Protein 6Q41 (pdb70)

Solvent-accessible surface area: 9291 Å² total

Radius of gyration: 40.88 Å; Cα contacts (8 Å, |Δi|>4): 548; chains: 3; bounding box: 37×15×137 Å

B-factor: mean 20.06, std 9.87, range [7.57, 69.37]

Structure (mmCIF, N/CA/C/O backbone):
data_6Q41
#
_entry.id   6Q41
#
_cell.length_a   18.777
_cell.length_b   38.656
_cell.length_c   45.329
_cell.angle_alpha   69.039
_cell.angle_beta   79.584
_cell.angle_gamma   77.438
#
_symmetry.space_group_name_H-M   'P 1'
#
loop_
_entity.id
_entity.type
_entity.pdbx_description
1 polymer 'Middle and Trailing Chains of the BAA collagen heterotrimer'
2 polymer 'Leading chain of the BAA collagen heterotrimer'
3 non-polymer 1,2-ETHANEDIOL
4 non-polymer GLYCEROL
5 water water
#
loop_
_atom_site.group_PDB
_atom_site.id
_atom_site.type_symbol
_atom_site.label_atom_id
_atom_site.label_alt_id
_atom_site.label_comp_id
_atom_site.label_asym_id
_atom_site.label_entity_id
_atom_site.label_seq_id
_atom_site.pdbx_PDB_ins_code
_atom_site.Cartn_x
_atom_site.Cartn_y
_atom_site.Cartn_z
_atom_site.occupancy
_atom_site.B_iso_or_equiv
_atom_site.auth_seq_id
_atom_site.auth_comp_id
_atom_site.auth_asym_id
_atom_site.auth_atom_id
_atom_site.pdbx_PDB_model_num
ATOM 7 N N . GLY A 1 2 ? -5.71056 1.25202 5.21891 1.000 10.09605 1 GLY B N 1
ATOM 8 C CA . GLY A 1 2 ? -5.05357 2.52683 5.04495 1.000 9.89081 1 GLY B CA 1
ATOM 9 C C . GLY A 1 2 ? -5.26738 3.01909 3.62276 1.000 9.62395 1 GLY B C 1
ATOM 10 O O . GLY A 1 2 ? -5.89727 2.31218 2.80199 1.000 10.26801 1 GLY B O 1
ATOM 14 N N . PRO A 1 3 ? -4.73990 4.20116 3.31214 1.000 9.61528 2 PRO B N 1
ATOM 15 C CA . PRO A 1 3 ? -4.86306 4.70977 1.93021 1.000 10.63558 2 PRO B CA 1
ATOM 16 C C . PRO A 1 3 ? -4.29617 3.71699 0.93235 1.000 9.82261 2 PRO B C 1
ATOM 17 O O . PRO A 1 3 ? -3.31418 3.03815 1.18518 1.000 9.90812 2 PRO B O 1
ATOM 28 N N . LYS A 1 4 ? -4.89162 3.70879 -0.26720 1.000 10.53627 3 LYS B N 1
ATOM 29 C CA . LYS A 1 4 ? -4.36392 2.86543 -1.32975 1.000 10.33911 3 LYS B CA 1
ATOM 30 C C . LYS A 1 4 ? -3.05172 3.42873 -1.84444 1.000 9.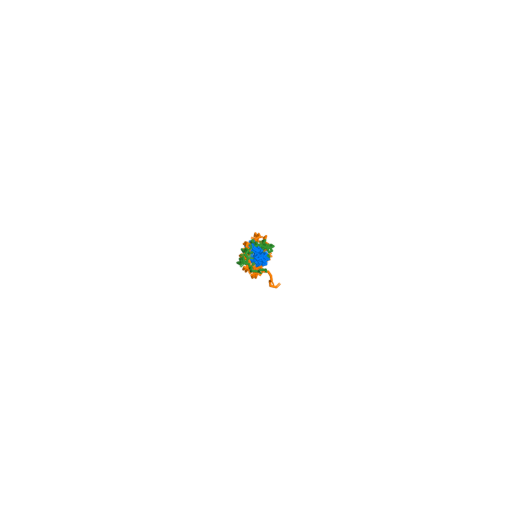26776 3 LYS B C 1
ATOM 31 O O . LYS A 1 4 ? -2.85717 4.64910 -1.87779 1.000 9.76346 3 LYS B O 1
ATOM 50 N N . GLY A 1 5 ? -2.14920 2.53950 -2.24774 1.000 9.25603 4 GLY B N 1
ATOM 51 C CA . GLY A 1 5 ? -0.92710 2.98726 -2.87608 1.000 8.72346 4 GLY B CA 1
ATOM 52 C C . GLY A 1 5 ? -1.17472 3.76312 -4.15748 1.000 9.08313 4 GLY B C 1
ATOM 53 O O . GLY A 1 5 ? -2.20806 3.65852 -4.78778 1.000 9.97085 4 GLY B O 1
ATOM 57 N N . ASP A 1 6 ? -0.16861 4.54743 -4.52964 1.000 9.65075 5 ASP B N 1
ATOM 58 C CA . ASP A 1 6 ? -0.23672 5.33074 -5.76218 1.000 9.81940 5 ASP B CA 1
ATOM 59 C C . ASP A 1 6 ? -0.32817 4.38218 -6.95355 1.000 10.04811 5 ASP B C 1
ATOM 60 O O . ASP A 1 6 ? 0.27932 3.31343 -6.95158 1.000 9.90146 5 ASP B O 1
ATOM 69 N N . PRO A 1 7 ? -0.98403 4.79706 -8.03708 1.000 10.77240 6 PRO B N 1
ATOM 70 C CA . PRO A 1 7 ? -0.88863 4.03581 -9.27453 1.000 11.41299 6 PRO B CA 1
ATOM 71 C C . PRO A 1 7 ? 0.56347 3.97403 -9.73822 1.000 10.29324 6 PRO B C 1
ATOM 72 O O . PRO A 1 7 ? 1.33449 4.90620 -9.54677 1.000 11.25369 6 PRO B O 1
ATOM 83 N N . GLY A 1 8 ? 0.91985 2.84477 -10.39231 1.000 10.73351 7 GLY B N 1
ATOM 84 C CA . GLY A 1 8 ? 2.23844 2.69405 -10.96870 1.000 10.13804 7 GLY B CA 1
ATOM 85 C C . GLY A 1 8 ? 2.46250 3.64921 -12.12684 1.000 10.28681 7 GLY B C 1
ATOM 86 O O . GLY A 1 8 ? 1.52463 4.22069 -12.67456 1.000 11.12597 7 GLY B O 1
ATOM 90 N N . PRO A 1 9 ? 3.70606 3.83081 -12.49404 1.000 10.22325 8 PRO B N 1
ATOM 91 C CA . PRO A 1 9 ? 4.01569 4.66856 -13.66979 1.000 10.65626 8 PRO B CA 1
ATOM 92 C C . PRO A 1 9 ? 3.62240 3.93586 -14.95077 1.000 10.51285 8 PRO B C 1
ATOM 93 O O . PRO A 1 9 ? 3.43812 2.71844 -15.01887 1.000 10.63812 8 PRO B O 1
ATOM 104 N N . LYS A 1 10 ? 3.61626 4.70256 -16.04433 1.000 11.58592 9 LYS B N 1
ATOM 105 C CA . LYS A 1 10 ? 3.34183 4.16368 -17.36969 1.000 11.94985 9 LYS B CA 1
ATOM 106 C C . LYS A 1 10 ? 4.42264 3.17873 -17.79607 1.000 11.87791 9 LYS B C 1
ATOM 107 O O . LYS A 1 10 ? 5.61122 3.31614 -17.49011 1.000 12.51190 9 LYS B O 1
ATOM 126 N N . GLY A 1 11 ? 3.99161 2.18013 -18.57469 1.000 11.24614 10 GLY B N 1
ATOM 127 C CA . GLY A 1 11 ? 4.90328 1.20921 -19.13195 1.000 12.23247 10 GLY B CA 1
ATOM 128 C C . GLY A 1 11 ? 5.88312 1.79742 -20.13842 1.000 13.39459 10 GLY B C 1
ATOM 129 O O . GLY A 1 11 ? 5.77957 2.93825 -20.59060 1.000 14.00023 10 GLY B O 1
ATOM 133 N N . ASP A 1 12 ? 6.88701 0.97457 -20.49180 1.000 14.21410 11 ASP B N 1
ATOM 134 C CA . ASP A 1 12 ? 7.83330 1.31426 -21.53937 1.000 16.49584 11 ASP B CA 1
ATOM 135 C C . ASP A 1 12 ? 7.13430 1.39414 -22.89247 1.000 14.57649 11 ASP B C 1
ATOM 136 O O . ASP A 1 12 ? 6.13424 0.71838 -23.14233 1.000 15.13620 11 ASP B O 1
ATOM 145 N N . PRO A 1 13 ? 7.64222 2.22719 -23.77233 1.000 15.69971 12 PRO B N 1
ATOM 146 C CA . PRO A 1 13 ? 7.02240 2.33290 -25.09180 1.000 15.89295 12 PRO B CA 1
ATOM 147 C C . PRO A 1 13 ? 7.28759 1.08990 -25.92298 1.000 15.93819 12 PRO B C 1
ATOM 148 O O . PRO A 1 13 ? 8.29045 0.38949 -25.73134 1.000 18.04486 12 PRO B O 1
ATOM 159 N N . GLY A 1 14 ? 6.38250 0.81195 -26.87696 1.000 16.58872 13 GLY B N 1
ATOM 160 C CA . GLY A 1 14 ? 6.65101 -0.18929 -27.88073 1.000 18.00707 13 GLY B CA 1
ATOM 161 C C . GLY A 1 14 ? 7.75366 0.20458 -28.84094 1.000 19.41597 13 GLY B C 1
ATOM 162 O O . GLY A 1 14 ? 8.01734 1.39621 -29.05054 1.000 19.96206 13 GLY B O 1
ATOM 166 N N . PRO A 1 15 ? 8.45556 -0.79318 -29.39494 1.000 20.48618 14 PRO B N 1
ATOM 167 C CA . PRO A 1 15 ? 9.52904 -0.47029 -30.33311 1.000 22.46686 14 PRO B CA 1
ATOM 168 C C . PRO A 1 15 ? 8.96182 0.03799 -31.65316 1.000 22.55081 14 PRO B C 1
ATOM 169 O O . PRO A 1 15 ? 7.82867 -0.29873 -32.03333 1.000 22.82201 14 PRO B O 1
ATOM 180 N N . PRO A 1 16 ? 9.73381 0.84417 -32.37488 1.000 24.77717 15 PRO B N 1
ATOM 181 C CA . PRO A 1 16 ? 9.32298 1.22194 -33.72701 1.000 26.48319 15 PRO B CA 1
ATOM 182 C C . PRO A 1 16 ? 9.32085 -0.01983 -34.58300 1.000 26.20945 15 PRO B C 1
ATOM 183 O O . PRO A 1 16 ? 10.08004 -0.95836 -34.33778 1.000 26.71591 15 PRO B O 1
ATOM 194 N N . GLY A 1 17 ? 8.48380 -0.00174 -35.61552 1.000 25.73083 16 GLY B N 1
ATOM 195 C CA . GLY A 1 17 ? 8.43149 -1.09334 -36.56123 1.000 25.63684 16 GLY B CA 1
ATOM 196 C C . GLY A 1 17 ? 9.60219 -1.08054 -37.53208 1.000 27.51801 16 GLY B C 1
ATOM 197 O O . GLY A 1 17 ? 10.33567 -0.09574 -37.65309 1.000 29.45157 16 GLY B O 1
ATOM 201 N N . PRO A 1 18 ? 9.82425 -2.21261 -38.19419 1.000 26.58166 17 PRO B N 1
ATOM 202 C CA . PRO A 1 18 ? 10.93351 -2.33009 -39.13182 1.000 27.74830 17 PRO B CA 1
ATOM 203 C C . PRO A 1 18 ? 10.65643 -1.56603 -40.41064 1.000 27.77164 17 PRO B C 1
ATOM 204 O O . PRO A 1 18 ? 9.49762 -1.27550 -40.73777 1.000 27.58525 17 PRO B O 1
ATOM 215 N N . PRO A 1 19 ? 11.70803 -1.19119 -41.12506 1.000 27.79142 18 PRO B N 1
ATOM 216 C CA . PRO A 1 19 ? 11.52053 -0.56565 -42.43603 1.000 26.32644 18 PRO B CA 1
ATOM 217 C C . PRO A 1 19 ? 10.74080 -1.47812 -43.37566 1.000 24.44884 18 PRO B C 1
ATOM 218 O O . PRO A 1 19 ? 10.81498 -2.70487 -43.29996 1.000 24.51501 18 PRO B O 1
ATOM 229 N N . GLY A 1 20 ? 9.99606 -0.85940 -44.28380 1.000 23.11085 19 GLY B N 1
ATOM 230 C CA . GLY A 1 20 ? 9.26862 -1.63744 -45.27113 1.000 19.72129 19 GLY B CA 1
ATOM 231 C C . GLY A 1 20 ? 10.19316 -2.33123 -46.25992 1.000 17.94674 19 GLY B C 1
ATOM 232 O O . GLY A 1 20 ? 11.38233 -2.04423 -46.35473 1.000 18.89666 19 GLY B O 1
ATOM 236 N N . ALA A 1 21 ? 9.63804 -3.34062 -46.91666 1.000 15.56404 20 ALA B N 1
ATOM 237 C CA . ALA A 1 21 ? 10.32296 -4.00676 -48.00661 1.000 15.24478 20 ALA B CA 1
ATOM 238 C C . ALA A 1 21 ? 10.56915 -3.05072 -49.17331 1.000 15.07514 20 ALA B C 1
ATOM 239 O O . ALA A 1 21 ? 9.85928 -2.07278 -49.38655 1.000 15.95146 20 ALA B O 1
ATOM 246 N N . ARG A 1 22 ? 11.58201 -3.38737 -49.95653 1.000 14.45746 21 ARG B N 1
ATOM 247 C CA . ARG A 1 22 ? 11.84085 -2.66035 -51.18315 1.000 14.83585 21 ARG B CA 1
ATOM 248 C C . ARG A 1 22 ? 10.69954 -2.91546 -52.15706 1.000 14.04856 21 ARG B C 1
ATOM 249 O O . ARG A 1 22 ? 10.11792 -3.99826 -52.20623 1.000 13.52301 21 ARG B O 1
ATOM 270 N N . GLY A 1 23 ? 10.45189 -1.91942 -52.98990 1.000 14.55601 22 GLY B N 1
ATOM 271 C CA . GLY A 1 23 ? 9.55191 -2.09990 -54.11699 1.000 14.30815 22 GLY B CA 1
ATOM 272 C C . GLY A 1 23 ? 10.01066 -3.18721 -55.06768 1.000 12.86999 22 GLY B C 1
ATOM 273 O O . GLY A 1 23 ? 11.15970 -3.59844 -55.10880 1.000 13.04009 22 GLY B O 1
ATOM 277 N N . GLN A 1 24 ? 9.07152 -3.65964 -55.87277 1.000 15.12097 23 GLN B N 1
ATOM 278 C CA . GLN A 1 24 ? 9.41131 -4.60493 -56.91997 1.000 15.60337 23 GLN B CA 1
ATOM 279 C C . GLN A 1 24 ? 10.11830 -3.86893 -58.05641 1.000 14.70564 23 GLN B C 1
ATOM 280 O O . GLN A 1 24 ? 9.92435 -2.67690 -58.29553 1.000 14.35103 23 GLN B O 1
ATOM 294 N N . ALA A 1 25 ? 10.95132 -4.62559 -58.76249 1.000 15.23743 24 ALA B N 1
ATOM 295 C CA . ALA A 1 25 ? 11.63637 -4.06483 -59.90266 1.000 14.32995 24 ALA B CA 1
ATOM 296 C C . ALA A 1 25 ? 10.62466 -3.64604 -60.97512 1.000 15.92211 24 ALA B C 1
ATOM 297 O O . ALA A 1 25 ? 9.56671 -4.26342 -61.13457 1.000 15.58628 24 ALA B O 1
ATOM 304 N N . GLY A 1 26 ? 10.95437 -2.59289 -61.71345 1.000 15.41109 25 GLY B N 1
ATOM 305 C CA . GLY A 1 26 ? 10.04367 -2.06125 -62.70133 1.000 15.92561 25 GLY B CA 1
ATOM 306 C C . GLY A 1 26 ? 9.87401 -2.96449 -63.91251 1.000 14.36733 25 GLY B C 1
ATOM 307 O O . GLY A 1 26 ? 10.67491 -3.85376 -64.20232 1.000 14.16559 25 GLY B O 1
ATOM 311 N N . VAL A 1 27 ? 8.82949 -2.65630 -64.67489 1.000 15.88899 26 VAL B N 1
ATOM 312 C CA . VAL A 1 27 ? 8.54090 -3.30276 -65.93653 1.000 16.25107 26 VAL B CA 1
ATOM 313 C C . VAL A 1 27 ? 9.63038 -3.00501 -66.98036 1.000 14.92021 26 VAL B C 1
ATOM 314 O O . VAL A 1 27 ? 10.17850 -1.91917 -67.02372 1.000 14.97747 26 VAL B O 1
ATOM 345 N N . GLY A 1 29 ? 11.31115 -2.03908 -70.44471 1.000 12.59358 28 GLY B N 1
ATOM 346 C CA . GLY A 1 29 ? 10.95732 -1.03632 -71.41824 1.000 13.24362 28 GLY B CA 1
ATOM 347 C C . GLY A 1 29 ? 10.36660 -1.61176 -72.70930 1.000 11.95751 28 GLY B C 1
ATOM 348 O O . GLY A 1 29 ? 10.52239 -2.78518 -73.01442 1.000 13.41132 28 GLY B O 1
ATOM 352 N N . PHE A 1 30 ? 9.68431 -0.76074 -73.46696 1.000 12.68015 29 PHE B N 1
ATOM 353 C CA . PHE A 1 30 ? 9.16217 -1.14720 -74.76448 1.000 13.15090 29 PHE B CA 1
ATOM 354 C C . PHE A 1 30 ? 10.29073 -1.33757 -75.78054 1.000 13.04565 29 PHE B C 1
ATOM 355 O O . PHE A 1 30 ? 11.37014 -0.79103 -75.62937 1.000 12.80388 29 PHE B O 1
ATOM 387 N N . GLY A 1 32 ? 12.55014 -0.81841 -79.05040 1.000 12.22895 31 GLY B N 1
ATOM 388 C CA . GLY A 1 32 ? 12.94542 0.32085 -79.86225 1.000 11.65653 31 GLY B CA 1
ATOM 389 C C . GLY A 1 32 ? 12.32259 0.33351 -81.24459 1.000 10.87312 31 GLY B C 1
ATOM 390 O O . GLY A 1 32 ? 11.63101 -0.60260 -81.65342 1.000 12.19158 31 GLY B O 1
ATOM 394 N N . PRO A 1 33 ? 12.58563 1.39593 -81.98924 1.000 10.19536 32 PRO B N 1
ATOM 395 C CA . PRO A 1 33 ? 12.08282 1.51938 -83.34572 1.000 10.37260 32 PRO B CA 1
ATOM 396 C C . PRO A 1 33 ? 12.87417 0.64294 -84.29139 1.000 10.36979 32 PRO B C 1
ATOM 397 O O . PRO A 1 33 ? 13.99911 0.21252 -84.03049 1.000 10.89041 32 PRO B O 1
ATOM 408 N N . PRO A 1 34 ? 12.36313 0.48916 -85.52384 1.000 10.35568 33 PRO B N 1
ATOM 409 C CA . PRO A 1 34 ? 13.14374 -0.19275 -86.56228 1.000 11.98478 33 PRO B CA 1
ATOM 410 C C . PRO A 1 34 ? 14.44766 0.54971 -86.82110 1.000 10.11919 33 PRO B C 1
ATOM 411 O O . PRO A 1 34 ? 14.54448 1.74761 -86.65082 1.000 10.29661 33 PRO B O 1
ATOM 422 N N . GLY A 1 35 ? 15.44512 -0.20680 -87.24446 1.000 11.44817 34 GLY B N 1
ATOM 423 C CA . GLY A 1 35 ? 16.74209 0.33510 -87.59644 1.000 10.64965 34 GLY B CA 1
ATOM 424 C C . GLY A 1 35 ? 16.74602 1.12343 -88.88751 1.000 11.32644 34 GLY B C 1
ATOM 425 O O . GLY A 1 35 ? 15.80404 1.11453 -89.67854 1.000 11.01342 34 GLY B O 1
ATOM 429 N N . PRO A 1 36 ? 17.85420 1.84255 -89.08758 1.000 10.69861 35 PRO B N 1
ATOM 430 C CA . PRO A 1 36 ? 18.02466 2.61905 -90.31924 1.000 10.80184 35 PRO B CA 1
ATOM 431 C C . PRO A 1 36 ? 18.27471 1.73809 -91.53741 1.000 11.02997 35 PRO B C 1
ATOM 432 O O . PRO A 1 36 ? 18.65284 0.58315 -91.45945 1.000 12.08298 35 PRO B O 1
ATOM 443 N N . LYS A 1 37 ? 18.04226 2.34466 -92.69493 1.000 11.96538 36 LYS B N 1
ATOM 444 C CA . LYS A 1 37 ? 18.19045 1.66470 -93.97439 1.000 12.74140 36 LYS B CA 1
ATOM 445 C C . LYS A 1 37 ? 19.64655 1.33288 -94.23861 1.000 11.64836 36 LYS B C 1
ATOM 446 O O . LYS A 1 37 ? 20.55675 2.08672 -93.92581 1.000 11.86380 36 LYS B O 1
ATOM 465 N N . GLY A 1 38 ? 19.86262 0.22245 -94.90802 1.000 11.87913 37 GLY B N 1
ATOM 466 C CA . GLY A 1 38 ? 21.20524 -0.17343 -95.28344 1.000 12.53343 37 GLY B CA 1
ATOM 467 C C . GLY A 1 38 ? 21.82266 0.69047 -96.38176 1.000 11.67720 37 GLY B C 1
ATOM 468 O O . GLY A 1 38 ? 21.17476 1.49011 -97.02096 1.000 12.12773 37 GLY B O 1
ATOM 472 N N . ASP A 1 39 ? 23.13678 0.53774 -96.53887 1.000 12.21658 38 ASP B N 1
ATOM 473 C CA . ASP A 1 39 ? 23.86311 1.24669 -97.57841 1.000 13.41615 38 ASP B CA 1
ATOM 474 C C . ASP A 1 39 ? 23.54568 0.68357 -98.95843 1.000 12.50739 38 ASP B C 1
ATOM 475 O O . ASP A 1 39 ? 23.14410 -0.46984 -99.14450 1.000 12.67806 38 ASP B O 1
ATOM 484 N N A LYS A 1 40 ? 23.75398 1.53642 -99.94146 0.653 13.70863 39 LYS B N 1
ATOM 485 N N B LYS A 1 40 ? 23.76357 1.53338 -99.95541 0.347 10.85924 39 LYS B N 1
ATOM 486 C CA A LYS A 1 40 ? 23.56453 1.15723 -101.33043 0.653 14.29994 39 LYS B CA 1
ATOM 487 C CA B LYS A 1 40 ? 23.50695 1.17757 -101.34404 0.347 10.52477 39 LYS B CA 1
ATOM 488 C C A LYS A 1 40 ? 24.49738 0.01899 -101.71917 0.653 12.63604 39 LYS B C 1
ATOM 489 C C B LYS A 1 40 ? 24.50926 0.13816 -101.82234 0.347 10.94095 39 LYS B C 1
ATOM 490 O O A LYS A 1 40 ? 25.62517 -0.11738 -101.23205 0.653 13.74674 39 LYS B O 1
ATOM 491 O O B LYS A 1 40 ? 25.69894 0.20270 -101.51290 0.347 10.94492 39 LYS B O 1
ATOM 528 N N . GLY A 1 41 ? 24.02563 -0.76559 -102.65538 1.000 11.10213 40 GLY B N 1
ATOM 529 C CA . GLY A 1 41 ? 24.84989 -1.83582 -103.16388 1.000 11.73149 40 GLY B CA 1
ATOM 530 C C . GLY A 1 41 ? 25.98644 -1.33377 -104.03916 1.000 10.90592 40 GLY B C 1
ATOM 531 O O . GLY A 1 41 ? 26.08318 -0.18679 -104.45158 1.000 12.43667 40 GLY B O 1
ATOM 535 N N . ASP A 1 42 ? 26.88071 -2.28825 -104.29828 1.000 12.25789 41 ASP B N 1
ATOM 536 C CA . ASP A 1 42 ? 28.01618 -2.06598 -105.16311 1.000 13.54486 41 ASP B CA 1
ATOM 537 C C . ASP A 1 42 ? 27.59157 -2.03242 -106.61466 1.000 11.87387 41 ASP B C 1
ATOM 538 O O . ASP A 1 4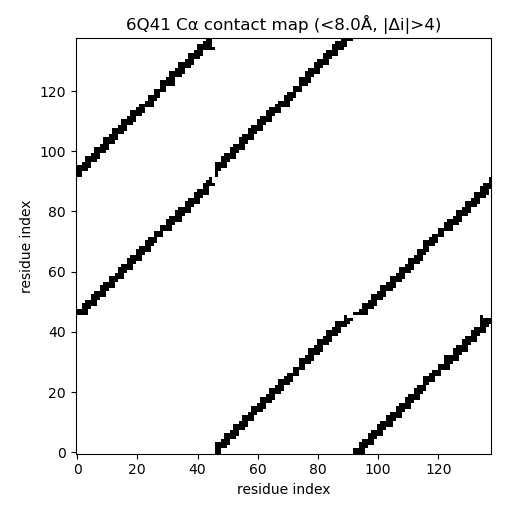2 ? 26.56345 -2.62000 -106.96941 1.000 11.89347 41 ASP B O 1
ATOM 547 N N . PRO A 1 43 ? 28.35513 -1.34593 -107.45978 1.000 12.31156 42 PRO B N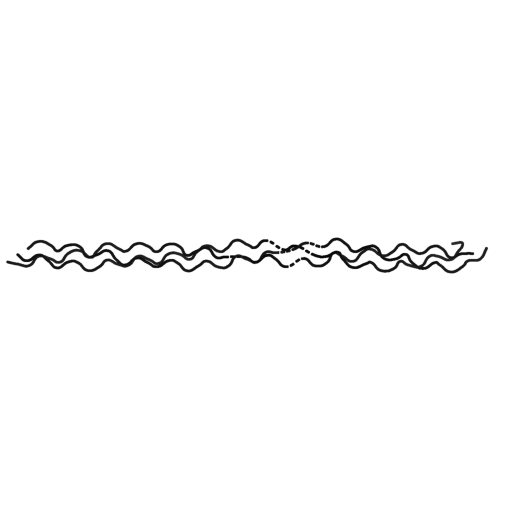 1
ATOM 548 C CA . PRO A 1 43 ? 27.99254 -1.32518 -108.87081 1.000 13.50617 42 PRO B CA 1
ATOM 549 C C . PRO A 1 43 ? 28.10624 -2.68941 -109.51295 1.000 12.77432 42 PRO B C 1
ATOM 550 O O . PRO A 1 43 ? 28.90179 -3.54198 -109.11383 1.000 12.95302 42 PRO B O 1
ATOM 561 N N . GLY A 1 44 ? 27.33262 -2.86894 -110.56756 1.000 11.96460 43 GLY B N 1
ATOM 562 C CA . GLY A 1 44 ? 27.45202 -4.05656 -111.37487 1.000 11.90027 43 GLY B CA 1
ATOM 563 C C . GLY A 1 44 ? 28.74075 -4.10467 -112.17538 1.000 11.36590 43 GLY B C 1
ATOM 564 O O . GLY A 1 44 ? 29.46885 -3.12727 -112.29498 1.000 11.98602 43 GLY B O 1
ATOM 568 N N . PRO A 1 45 ? 29.00489 -5.26068 -112.78544 1.000 10.95819 44 PRO B N 1
ATOM 569 C CA . PRO A 1 45 ? 30.19440 -5.42711 -113.61048 1.000 11.39192 44 PRO B CA 1
ATOM 570 C C . PRO A 1 45 ? 29.99727 -4.87095 -115.00834 1.000 10.05336 44 PRO B C 1
ATOM 571 O O . PRO A 1 45 ? 28.87900 -4.48200 -115.38235 1.000 10.06026 44 PRO B O 1
ATOM 582 N N . PRO A 1 46 ? 31.06752 -4.77141 -115.78108 1.000 10.41810 45 PRO B N 1
ATOM 583 C CA . PRO A 1 46 ? 30.90823 -4.30834 -117.17244 1.000 9.99251 45 PRO B CA 1
ATOM 584 C C . PRO A 1 46 ? 29.97625 -5.23660 -117.93335 1.000 10.49181 45 PRO B C 1
ATOM 585 O O . PRO A 1 46 ? 29.93603 -6.44454 -117.69945 1.000 10.93210 45 PRO B O 1
ATOM 596 N N . GLY A 1 47 ? 29.26975 -4.68120 -118.91336 1.000 9.99446 46 GLY B N 1
ATOM 597 C CA . GLY A 1 47 ? 28.51365 -5.52232 -119.81330 1.000 10.86059 46 GLY B CA 1
ATOM 598 C C . GLY A 1 47 ? 29.42612 -6.54605 -120.47978 1.000 10.88451 46 GLY B C 1
ATOM 599 O O . GLY A 1 47 ? 30.56224 -6.25606 -120.86073 1.000 11.27942 46 GLY B O 1
ATOM 603 N N . GLY A 1 48 ? 28.91605 -7.75026 -120.59954 1.000 11.86586 47 GLY B N 1
ATOM 604 C CA . GLY A 1 48 ? 29.63406 -8.83938 -121.16139 1.000 13.28780 47 GLY B CA 1
ATOM 605 C C . GLY A 1 48 ? 30.50125 -9.57699 -120.17112 1.000 14.03884 47 GLY B C 1
ATOM 606 O O . GLY A 1 48 ? 31.24684 -10.47748 -120.57722 1.000 14.74000 47 GLY B O 1
ATOM 610 N N . TYR A 1 49 ? 30.48888 -9.19271 -118.89620 1.000 13.05501 48 TYR B N 1
ATOM 611 C CA . TYR A 1 49 ? 31.28830 -9.83977 -117.91299 1.000 13.66143 48 TYR B CA 1
ATOM 612 C C . TYR A 1 49 ? 30.89041 -11.30677 -117.87081 1.000 16.66870 48 TYR B C 1
ATOM 613 O O . TYR A 1 49 ? 29.70291 -11.67466 -117.95000 1.000 19.58971 48 TYR B O 1
ATOM 640 N N . GLY B 1 2 ? -2.69850 -0.15845 3.95786 1.000 10.46476 1 GLY C N 1
ATOM 641 C CA . GLY B 1 2 ? -3.47267 0.02032 2.73702 1.000 10.72080 1 GLY C CA 1
ATOM 642 C C . GLY B 1 2 ? -3.11389 -0.97444 1.64871 1.000 10.15424 1 GLY C C 1
ATOM 643 O O . GLY B 1 2 ? -2.05349 -1.56270 1.63698 1.000 10.55508 1 GLY C O 1
ATOM 647 N N . PRO B 1 3 ? -3.98956 -1.08531 0.66862 1.000 9.96045 2 PRO C N 1
ATOM 648 C CA . PRO B 1 3 ? -3.74652 -1.99401 -0.45623 1.000 10.35326 2 PRO C CA 1
ATOM 649 C C . PRO B 1 3 ? -2.70705 -1.41729 -1.40095 1.000 9.39655 2 PRO C C 1
ATOM 650 O O . PRO B 1 3 ? -2.54119 -0.21391 -1.52211 1.000 9.36881 2 PRO C O 1
ATOM 661 N N . LYS B 1 4 ? -2.03960 -2.33902 -2.09000 1.000 9.52213 3 LYS C N 1
ATOM 662 C CA . LYS B 1 4 ? -1.14695 -1.96373 -3.18138 1.000 8.94009 3 LYS C CA 1
ATOM 663 C C . LYS B 1 4 ? -1.89456 -1.19705 -4.27672 1.000 9.57783 3 LYS C C 1
ATOM 664 O O . LYS B 1 4 ? -3.06141 -1.46021 -4.56095 1.000 10.54684 3 LYS C O 1
ATOM 683 N N . GLY B 1 5 ? -1.20822 -0.23904 -4.86517 1.000 9.00120 4 GLY C N 1
ATOM 684 C CA . GLY B 1 5 ? -1.76428 0.54527 -5.94693 1.000 9.67905 4 GLY C CA 1
ATOM 685 C C . GLY B 1 5 ? -2.04754 -0.27618 -7.18126 1.000 10.35300 4 GLY C C 1
ATOM 686 O O . GLY B 1 5 ? -1.54871 -1.39227 -7.36575 1.000 10.28865 4 GLY C O 1
ATOM 690 N N . ASP B 1 6 ? -2.82838 0.34499 -8.09671 1.000 10.45686 5 ASP C N 1
ATOM 691 C CA . ASP B 1 6 ? -3.11455 -0.25724 -9.37306 1.000 11.52339 5 ASP C CA 1
ATOM 692 C C . ASP B 1 6 ? -1.87937 -0.16779 -10.27852 1.000 10.92082 5 ASP C C 1
ATOM 693 O O . ASP B 1 6 ? -1.06973 0.75764 -10.18553 1.000 10.57366 5 ASP C O 1
ATOM 702 N N . PRO B 1 7 ? -1.76938 -1.09262 -11.22239 1.000 11.49187 6 PRO C N 1
ATOM 703 C CA . PRO B 1 7 ? -0.71264 -0.95692 -12.24758 1.000 11.60125 6 PRO C CA 1
ATOM 704 C C . PRO B 1 7 ? -0.86418 0.32721 -13.04298 1.000 11.04192 6 PRO C C 1
ATOM 705 O O . PRO B 1 7 ? -1.96223 0.83420 -13.22973 1.000 12.19942 6 PRO C O 1
ATOM 716 N N . GLY B 1 8 ? 0.26542 0.84150 -13.50839 1.000 11.28148 7 GLY C N 1
ATOM 717 C CA . GLY B 1 8 ? 0.24433 1.98960 -14.38637 1.000 10.83012 7 GLY C CA 1
ATOM 718 C C . GLY B 1 8 ? -0.36204 1.67746 -15.74429 1.000 11.34447 7 GLY C C 1
ATOM 719 O O . GLY B 1 8 ? -0.59478 0.51887 -16.11910 1.000 11.39160 7 GLY C O 1
ATOM 723 N N . PRO B 1 9 ? -0.59726 2.72718 -16.52155 1.000 11.65127 8 PRO C N 1
ATOM 724 C CA . PRO B 1 9 ? -1.12957 2.54140 -17.87870 1.000 13.11785 8 PRO C CA 1
ATOM 725 C C . PRO B 1 9 ? -0.12644 1.85735 -18.77519 1.000 11.48375 8 PRO C C 1
ATOM 726 O O . PRO B 1 9 ? 1.08357 1.85622 -18.59252 1.000 12.31264 8 PRO C O 1
ATOM 737 N N . LYS B 1 10 ? -0.68150 1.26855 -19.80654 1.000 12.44602 9 LYS C N 1
ATOM 738 C CA . LYS B 1 10 ? 0.12024 0.69683 -20.87270 1.000 12.71691 9 LYS C CA 1
ATOM 739 C C . LYS B 1 10 ? 0.97568 1.77058 -21.54427 1.000 11.47792 9 LYS C C 1
ATOM 740 O O . LYS B 1 10 ? 0.58255 2.92434 -21.67355 1.000 13.20568 9 LYS C O 1
ATOM 759 N N . GLY B 1 11 ? 2.17712 1.36545 -21.92373 1.000 11.37862 10 GLY C N 1
ATOM 760 C CA . GLY B 1 11 ? 3.08343 2.26213 -22.64751 1.000 12.22641 10 GLY C CA 1
ATOM 761 C C . GLY B 1 11 ? 2.53573 2.74684 -23.97523 1.000 13.76029 10 GLY C C 1
ATOM 762 O O . GLY B 1 11 ? 1.56967 2.18263 -24.52108 1.000 15.21963 10 GLY C O 1
ATOM 766 N N . ASP B 1 12 ? 3.13358 3.85594 -24.44103 1.000 14.59854 11 ASP C N 1
ATOM 767 C CA . ASP B 1 12 ? 2.82824 4.37872 -25.75459 1.000 15.31767 11 ASP C CA 1
ATOM 768 C C . ASP B 1 12 ? 3.19055 3.35545 -26.82829 1.000 13.73122 11 ASP C 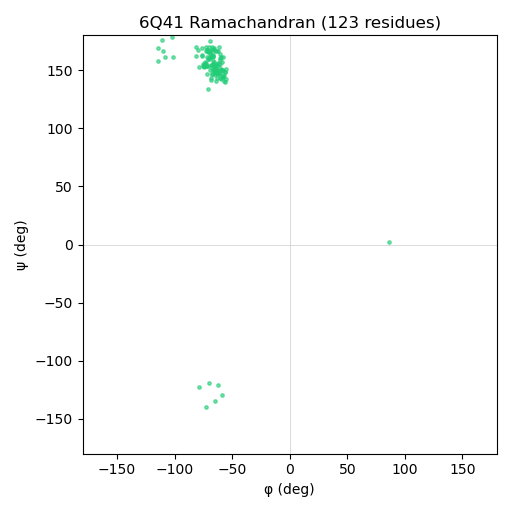C 1
ATOM 769 O O . ASP B 1 12 ? 4.18552 2.62583 -26.70507 1.000 14.22416 11 ASP C O 1
ATOM 778 N N . PRO B 1 13 ? 2.43169 3.32286 -27.92742 1.000 15.23682 12 PRO C N 1
ATOM 779 C CA . PRO B 1 13 ? 2.75157 2.42009 -29.03036 1.000 15.52448 12 PRO C CA 1
ATOM 780 C C . PRO B 1 13 ? 3.97157 2.94371 -29.75660 1.000 16.57977 12 PRO C C 1
ATOM 781 O O . PRO B 1 13 ? 4.26058 4.13361 -29.77120 1.000 17.20983 12 PRO C O 1
ATOM 792 N N . GLY B 1 14 ? 4.69492 2.01555 -30.38158 1.000 15.18829 13 GLY C N 1
ATOM 793 C CA . GLY B 1 14 ? 5.77437 2.41987 -31.24676 1.000 17.24422 13 GLY C CA 1
ATOM 794 C C . GLY B 1 14 ? 5.27926 2.87898 -32.60896 1.000 18.33558 13 GLY C C 1
ATOM 795 O O . GLY B 1 14 ? 4.21673 2.47757 -33.08483 1.000 18.72316 13 GLY C O 1
ATOM 799 N N . PRO B 1 15 ? 6.03510 3.75191 -33.24696 1.000 20.77706 14 PRO C N 1
ATOM 800 C CA . PRO B 1 15 ? 5.62177 4.25501 -34.55337 1.000 22.64501 14 PRO C CA 1
ATOM 801 C C . PRO B 1 15 ? 5.85996 3.23647 -35.65087 1.000 23.07351 14 PRO C C 1
ATOM 802 O O . PRO B 1 15 ? 6.67619 2.31178 -35.49849 1.000 21.86514 14 PRO C O 1
ATOM 813 N N . PRO B 1 16 ? 5.19668 3.41999 -36.80524 1.000 25.06634 15 PRO C N 1
ATOM 814 C CA . PRO B 1 16 ? 5.50421 2.61416 -37.98805 1.000 26.01350 15 PRO C CA 1
ATOM 815 C C . PRO B 1 16 ? 6.97738 2.71851 -38.34665 1.000 26.16564 15 PRO C C 1
ATOM 816 O O . PRO B 1 16 ? 7.63448 3.73793 -38.12193 1.000 27.18658 15 PRO C O 1
ATOM 827 N N . GLY B 1 17 ? 7.48856 1.64870 -38.95917 1.000 25.71318 16 GLY C N 1
ATOM 828 C CA . GLY B 1 17 ? 8.79337 1.73025 -39.56657 1.000 25.57432 16 GLY C CA 1
ATOM 829 C C . GLY B 1 17 ? 8.81963 2.66180 -40.76417 1.000 25.07485 16 GLY C C 1
ATOM 830 O O . GLY B 1 17 ? 7.77379 3.05861 -41.26823 1.000 24.78206 16 GLY C O 1
ATOM 834 N N . PRO B 1 18 ? 10.00874 3.09859 -41.16562 1.000 26.22430 17 PRO C N 1
ATOM 835 C CA . PRO B 1 18 ? 10.12475 3.93817 -42.36674 1.000 25.73916 17 PRO C CA 1
ATOM 836 C C . PRO B 1 18 ? 9.73696 3.19541 -43.63232 1.000 23.99656 17 PRO C C 1
ATOM 837 O O . PRO B 1 18 ? 9.78658 1.95269 -43.69723 1.000 24.52014 17 PRO C O 1
ATOM 848 N N . PRO B 1 19 ? 9.35644 3.94317 -44.66698 1.000 23.52763 18 PRO C N 1
ATOM 849 C CA . PRO B 1 19 ? 8.98229 3.30991 -45.93631 1.000 22.95881 18 PRO C CA 1
ATOM 850 C C . PRO B 1 19 ? 10.16680 2.60260 -46.56770 1.000 21.58738 18 PRO C C 1
ATOM 851 O O . PRO B 1 19 ? 11.32346 3.02004 -46.46448 1.000 22.24846 18 PRO C O 1
ATOM 862 N N . GLY B 1 20 ? 9.86196 1.52451 -47.26917 1.000 19.18398 19 GLY C N 1
ATOM 863 C CA . GLY B 1 20 ? 10.90005 0.79102 -47.97153 1.000 18.18837 19 GLY C CA 1
ATOM 864 C C . GLY B 1 20 ? 11.47748 1.56952 -49.14189 1.000 17.58523 19 GLY C C 1
ATOM 865 O O . GLY B 1 20 ? 10.91168 2.54812 -49.60855 1.000 19.28095 19 GLY C O 1
ATOM 869 N N . ALA B 1 21 ? 12.65724 1.11891 -49.55614 1.000 17.35249 20 ALA C N 1
ATOM 870 C CA . ALA B 1 21 ? 13.35235 1.67341 -50.70619 1.000 18.62901 20 ALA C CA 1
ATOM 871 C C . ALA B 1 21 ? 12.57008 1.47475 -52.00369 1.000 16.86013 20 ALA C C 1
ATOM 872 O O . ALA B 1 21 ? 11.83463 0.50361 -52.18861 1.000 16.46542 20 ALA C O 1
ATOM 879 N N . ARG B 1 22 ? 12.75447 2.42614 -52.91009 1.000 18.27330 21 ARG C N 1
ATOM 880 C CA . ARG B 1 22 ? 12.19119 2.30769 -54.23497 1.000 17.46471 21 ARG C CA 1
ATOM 881 C C . ARG B 1 22 ? 12.66954 1.03756 -54.91819 1.000 16.06656 21 ARG C C 1
ATOM 882 O O . ARG B 1 22 ? 13.83231 0.66119 -54.81664 1.000 16.27331 21 ARG C O 1
ATOM 903 N N . GLY B 1 23 ? 11.76678 0.37902 -55.64499 1.000 15.42117 22 GLY C N 1
ATOM 904 C CA . GLY B 1 23 ? 12.17772 -0.75250 -56.46010 1.000 15.52698 22 GLY C CA 1
ATOM 905 C C . GLY B 1 23 ? 13.15871 -0.33248 -57.53309 1.000 16.63276 22 GLY C C 1
ATOM 906 O O . GLY B 1 23 ? 13.18305 0.81150 -57.99484 1.000 16.36314 22 GLY C O 1
ATOM 910 N N . GLN B 1 24 ? 13.95887 -1.30056 -57.94360 1.000 16.07954 23 GLN C N 1
ATOM 911 C CA . GLN B 1 24 ? 14.90713 -1.06242 -59.02247 1.000 16.86922 23 GLN C CA 1
ATOM 912 C C . GLN B 1 24 ? 14.21644 -0.72257 -60.33820 1.000 15.81144 23 GLN C C 1
ATOM 913 O O . GLN B 1 24 ? 13.13944 -1.21834 -60.63671 1.000 15.36951 23 GLN C O 1
ATOM 927 N N . ALA B 1 25 ? 14.82465 0.18577 -61.10798 1.000 15.76140 24 ALA C N 1
ATOM 928 C CA . ALA B 1 25 ? 14.27327 0.54803 -62.40625 1.000 16.70628 24 ALA C CA 1
ATOM 929 C C . ALA B 1 25 ? 14.16942 -0.69004 -63.28210 1.000 15.79139 24 ALA C C 1
ATOM 930 O O . ALA B 1 25 ? 15.04328 -1.57156 -63.25738 1.000 13.86005 24 ALA C O 1
ATOM 937 N N . GLY B 1 26 ? 13.11384 -0.73421 -64.09133 1.000 15.13140 25 GLY C N 1
ATOM 938 C CA . GLY B 1 26 ? 13.02556 -1.74609 -65.10309 1.000 15.00051 25 GLY C CA 1
ATOM 939 C C . GLY B 1 26 ? 14.17382 -1.65096 -66.07701 1.000 15.48754 25 GLY C C 1
ATOM 940 O O . GLY B 1 26 ? 14.78993 -0.59844 -66.24901 1.000 15.36369 25 GLY C O 1
ATOM 944 N N . VAL B 1 27 ? 14.46713 -2.78483 -66.71016 1.000 14.24608 26 VAL C N 1
ATOM 945 C CA . VAL B 1 27 ? 15.53948 -2.76948 -67.68026 1.000 15.17289 26 VAL C CA 1
ATOM 946 C C . VAL B 1 27 ? 15.11947 -2.17608 -69.01052 1.000 13.49454 26 VAL C C 1
ATOM 947 O O . VAL B 1 27 ? 13.93063 -2.10961 -69.33471 1.000 13.37922 26 VAL C O 1
ATOM 978 N N . GLY B 1 29 ? 14.41301 -1.77509 -72.90153 1.000 13.99330 28 GLY C N 1
ATOM 979 C CA . GLY B 1 29 ? 13.73583 -2.68435 -73.80944 1.000 13.41729 28 GLY C CA 1
ATOM 980 C C . GLY B 1 29 ? 14.61613 -3.25557 -74.87775 1.000 13.81014 28 GLY C C 1
ATOM 981 O O . GLY B 1 29 ? 15.75695 -2.82427 -75.08726 1.000 14.88164 28 GLY C O 1
ATOM 985 N N . PHE B 1 30 ? 14.05153 -4.25185 -75.54964 1.000 14.68253 29 PHE C N 1
ATOM 986 C CA . PHE B 1 30 ? 14.76199 -4.84579 -76.68179 1.000 16.43560 29 PHE C CA 1
ATOM 987 C C . PHE B 1 30 ? 15.01181 -3.86358 -77.81824 1.000 16.26155 29 PHE C C 1
ATOM 988 O O . PHE B 1 30 ? 14.26323 -2.93638 -78.02996 1.000 14.28715 29 PHE C O 1
ATOM 1020 N N . GLY B 1 32 ? 14.72109 -2.54648 -81.56635 1.000 14.55352 31 GLY C N 1
ATOM 1021 C CA . GLY B 1 32 ? 13.76119 -2.70013 -82.62119 1.000 14.03700 31 GLY C CA 1
ATOM 1022 C C . GLY B 1 32 ? 14.16726 -3.69274 -83.66989 1.000 13.55229 31 GLY C C 1
ATOM 1023 O O . GLY B 1 32 ? 15.26538 -4.22006 -83.64206 1.000 14.57526 31 GLY C O 1
ATOM 1027 N N . PRO B 1 33 ? 13.29627 -3.89270 -84.66192 1.000 13.70899 32 PRO C N 1
ATOM 1028 C CA . PRO B 1 33 ? 13.62870 -4.78656 -85.76453 1.000 15.45041 32 PRO C CA 1
ATOM 1029 C C . PRO B 1 33 ? 14.70334 -4.19536 -86.65537 1.000 14.45327 32 PRO C C 1
ATOM 1030 O O . PRO B 1 33 ? 14.90580 -2.98373 -86.66146 1.000 12.95922 32 PRO C O 1
ATOM 1041 N N . PRO B 1 34 ? 15.39497 -5.03605 -87.44231 1.000 15.87186 33 PRO C N 1
ATOM 1042 C CA . PRO B 1 34 ? 16.39040 -4.50587 -88.38123 1.000 15.82507 33 PRO C CA 1
ATOM 1043 C C . PRO B 1 34 ? 15.80362 -3.52180 -89.37877 1.000 13.73391 33 PRO C C 1
ATOM 1044 O O . PRO B 1 34 ? 14.62257 -3.59215 -89.73511 1.000 14.81984 33 PRO C O 1
ATOM 1055 N N . GLY B 1 35 ? 16.64681 -2.59281 -89.80601 1.000 13.61100 34 GLY C N 1
ATOM 1056 C CA . GLY B 1 35 ? 16.30070 -1.69233 -90.88955 1.000 13.20353 34 GLY C CA 1
ATOM 1057 C C . GLY B 1 35 ? 16.13625 -2.42515 -92.20185 1.000 13.89135 34 GLY C C 1
ATOM 1058 O O . GLY B 1 35 ? 16.61675 -3.53209 -92.35103 1.000 14.78862 34 GLY C O 1
ATOM 1062 N N . PRO B 1 36 ? 15.56284 -1.72560 -93.20313 1.000 14.46471 35 PRO C N 1
ATOM 1063 C CA . PRO B 1 36 ? 15.38083 -2.29452 -94.53704 1.000 15.58420 35 PRO C CA 1
ATOM 1064 C C . PRO B 1 36 ? 16.71449 -2.37822 -95.26333 1.000 15.04457 35 PRO C C 1
ATOM 1065 O O . PRO B 1 36 ? 17.66952 -1.65558 -94.98200 1.000 13.64481 35 PRO C O 1
ATOM 1076 N N . LYS B 1 37 ? 16.76056 -3.29284 -96.23361 1.000 17.39822 36 LYS C N 1
ATOM 1077 C CA . LYS B 1 37 ? 17.88203 -3.40411 -97.16226 1.000 16.69998 36 LYS C CA 1
ATOM 1078 C C . LYS B 1 37 ? 18.10084 -2.10291 -97.90724 1.000 14.53720 36 LYS C C 1
ATOM 1079 O O . LYS B 1 37 ? 17.15812 -1.39446 -98.22693 1.000 15.62717 36 LYS C O 1
ATOM 1098 N N . GLY B 1 38 ? 19.37253 -1.80888 -98.19375 1.000 13.87524 37 GLY C N 1
ATOM 1099 C CA . GLY B 1 38 ? 19.73011 -0.66610 -99.01243 1.000 13.53985 37 GLY C CA 1
ATOM 1100 C C . GLY B 1 38 ? 19.28479 -0.76107 -100.47063 1.000 12.86622 37 GLY C C 1
ATOM 1101 O O . GLY B 1 38 ? 18.81378 -1.78762 -100.98223 1.000 13.68271 37 GLY C O 1
ATOM 1105 N N A ASP B 1 39 ? 19.38812 0.35922 -101.15401 0.371 11.68072 38 ASP C N 1
ATOM 1106 N N B ASP B 1 39 ? 19.45137 0.38512 -101.13270 0.629 12.43605 38 ASP C N 1
ATOM 1107 C CA A ASP B 1 39 ? 18.99827 0.34669 -102.54734 0.371 11.91304 38 ASP C CA 1
ATOM 1108 C CA B ASP B 1 39 ? 19.21060 0.50954 -102.56476 0.629 11.44943 38 ASP C CA 1
ATOM 1109 C C A ASP B 1 39 ? 20.02961 -0.36866 -103.39519 0.371 10.06419 38 ASP C C 1
ATOM 1110 C C B ASP B 1 39 ? 20.07439 -0.48470 -103.34946 0.629 10.55808 38 ASP C C 1
ATOM 1111 O O A ASP B 1 39 ? 21.21579 -0.38320 -103.09248 0.371 9.92509 38 ASP C O 1
ATOM 1112 O O B ASP B 1 39 ? 21.21792 -0.79284 -102.98237 0.629 11.41431 38 ASP C O 1
ATOM 1129 N N . LYS B 1 40 ? 19.55229 -0.89982 -104.50162 1.000 11.31642 39 LYS C N 1
ATOM 1130 C CA . LYS B 1 40 ? 20.36710 -1.66883 -105.44307 1.000 11.22157 39 LYS C CA 1
ATOM 1131 C C . LYS B 1 40 ? 21.49677 -0.78882 -105.96789 1.000 10.00549 39 LYS C C 1
ATOM 1132 O O . LYS B 1 40 ? 21.35440 0.40591 -106.13950 1.000 10.42144 39 LYS C O 1
ATOM 1151 N N . GLY B 1 41 ? 22.62219 -1.40937 -106.25042 1.000 9.89746 40 GLY C N 1
ATOM 1152 C CA . GLY B 1 41 ? 23.73758 -0.65154 -106.79033 1.000 9.65036 40 GLY C CA 1
ATOM 1153 C C . GLY B 1 41 ? 23.49591 -0.15817 -108.18852 1.000 9.24972 40 GLY C C 1
ATOM 1154 O O . GLY B 1 41 ? 22.54457 -0.52934 -108.87521 1.000 10.18273 40 GLY C O 1
ATOM 1158 N N . ASP B 1 42 ? 24.37725 0.75695 -108.57277 1.000 10.18846 41 ASP C N 1
ATOM 1159 C CA . ASP B 1 42 ? 24.33511 1.32077 -109.92633 1.000 10.18897 41 ASP C CA 1
ATOM 1160 C C . ASP B 1 42 ? 24.67482 0.26440 -110.96998 1.000 10.54996 41 ASP C C 1
ATOM 1161 O O . ASP B 1 42 ? 25.43294 -0.66938 -110.70085 1.000 11.50305 41 ASP C O 1
ATOM 1170 N N . PRO B 1 43 ? 24.21268 0.43442 -112.21580 1.000 11.73258 42 PRO C N 1
ATOM 1171 C CA . PRO B 1 43 ? 24.63383 -0.46791 -113.28406 1.000 11.98391 42 PRO C CA 1
ATOM 1172 C C . PRO B 1 43 ? 26.12819 -0.32546 -113.51903 1.000 11.11846 42 PRO C C 1
ATOM 1173 O O . PRO B 1 43 ? 26.72552 0.73772 -113.33670 1.000 11.78293 42 PRO C O 1
ATOM 1184 N N . GLY B 1 44 ? 26.72563 -1.41220 -113.98210 1.000 11.47016 43 GLY C N 1
ATOM 1185 C CA . GLY B 1 44 ? 28.06574 -1.37494 -114.44745 1.000 10.93103 43 GLY C CA 1
ATOM 1186 C C . GLY B 1 44 ? 28.23356 -0.59532 -115.73566 1.000 11.22712 43 GLY C C 1
ATOM 1187 O O . GLY B 1 44 ? 27.27890 -0.08013 -116.29539 1.000 11.40312 43 GLY C O 1
ATOM 1191 N N . PRO B 1 45 ? 29.48896 -0.44793 -116.16315 1.000 11.07160 44 PRO C N 1
ATOM 1192 C CA . PRO B 1 45 ? 29.76733 0.30053 -117.39967 1.000 11.30928 44 PRO C CA 1
ATOM 1193 C C . PRO B 1 45 ? 29.41465 -0.53352 -118.62151 1.000 11.30400 44 PRO C C 1
ATOM 1194 O O . PRO B 1 45 ? 29.39455 -1.77538 -118.56567 1.000 10.80306 44 PRO C O 1
ATOM 1205 N N . PRO B 1 46 ? 29.12943 0.11420 -119.75709 1.000 12.82503 45 PRO C N 1
ATOM 1206 C CA . PRO B 1 46 ? 28.81035 -0.63860 -120.96793 1.000 13.10720 45 PRO C CA 1
ATOM 1207 C C . PRO B 1 46 ? 30.01292 -1.44911 -121.43676 1.000 12.32497 45 PRO C C 1
ATOM 1208 O O . PRO B 1 46 ? 31.16509 -1.05663 -121.29524 1.000 15.38540 45 PRO C O 1
ATOM 1219 N N . GLY B 1 47 ? 29.73320 -2.60866 -122.00552 1.000 11.56204 46 GLY C N 1
ATOM 1220 C CA . GLY B 1 47 ? 30.76213 -3.47040 -122.54602 1.000 11.82872 46 GLY C CA 1
ATOM 1221 C C . GLY B 1 47 ? 30.67990 -3.64411 -124.04384 1.000 11.50199 46 GLY C C 1
ATOM 1222 O O . GLY B 1 47 ? 29.63256 -3.46162 -124.65126 1.000 12.00752 46 GLY C O 1
ATOM 1226 N N . GLY B 1 48 ? 31.81003 -4.02136 -124.63284 1.000 11.14253 47 GLY C N 1
ATOM 1227 C CA . GLY B 1 48 ? 31.85559 -4.35503 -126.03076 1.000 11.33128 47 GLY C CA 1
ATOM 1228 C C . GLY B 1 48 ? 31.34714 -5.74041 -126.32672 1.000 10.43816 47 GLY C C 1
ATOM 1229 O O . GLY B 1 48 ? 31.25855 -6.58381 -125.44506 1.000 11.40568 47 GLY C O 1
ATOM 1233 N N . TYR B 1 49 ? 31.12464 -5.98016 -127.61984 1.000 11.08861 48 TYR C N 1
ATOM 1234 C CA . TYR B 1 49 ? 30.52784 -7.21216 -128.13052 1.000 10.92136 48 TYR C CA 1
ATOM 1235 C C . TYR B 1 49 ? 31.16726 -7.55687 -129.46361 1.000 11.25054 48 TYR C C 1
ATOM 1236 O O . TYR B 1 49 ? 31.17448 -6.72773 -130.34777 1.000 12.61231 48 TYR C O 1
ATOM 1263 N N . GLY C 2 2 ? -4.51403 5.22970 8.55531 1.000 15.47591 1 GLY A N 1
ATOM 1264 C CA . GLY C 2 2 ? -3.70100 4.03918 8.52380 1.000 12.14131 1 GLY A CA 1
ATOM 1265 C C . GLY C 2 2 ? -2.52318 4.19583 7.54843 1.000 10.90174 1 GLY A C 1
ATOM 1266 O O . GLY C 2 2 ? -2.39294 5.18455 6.83608 1.000 11.67399 1 GLY A O 1
ATOM 1270 N N . PRO C 2 3 ? -1.66301 3.18261 7.49767 1.000 10.86316 2 PRO A N 1
ATOM 1271 C CA . PRO C 2 3 ? -0.47524 3.24974 6.63052 1.000 11.92884 2 PRO A CA 1
ATOM 1272 C C . PRO C 2 3 ? -0.85294 3.15121 5.14513 1.000 10.71820 2 PRO A C 1
ATOM 1273 O O . PRO C 2 3 ? -1.63067 2.27843 4.74264 1.000 11.05505 2 PRO A O 1
ATOM 1284 N N . LYS C 2 4 ? -0.26329 4.04061 4.32974 1.000 10.49503 3 LYS A N 1
ATOM 1285 C CA . LYS C 2 4 ? -0.50867 4.00016 2.90489 1.000 10.56954 3 LYS A CA 1
ATOM 1286 C C . LYS C 2 4 ? 0.12643 2.73729 2.31380 1.000 8.63920 3 LYS A C 1
ATOM 1287 O O . LYS C 2 4 ? 1.25129 2.37133 2.62553 1.000 9.50638 3 LYS A O 1
ATOM 1306 N N . GLY C 2 5 ? -0.58633 2.14644 1.35538 1.000 8.35951 4 GLY A N 1
ATOM 1307 C CA . GLY C 2 5 ? -0.11832 0.97096 0.66456 1.000 9.01373 4 GLY A CA 1
ATOM 1308 C C . GLY C 2 5 ? 1.01206 1.26843 -0.30064 1.000 8.66505 4 GLY A C 1
ATOM 1309 O O . GLY C 2 5 ? 1.29196 2.40905 -0.63274 1.000 9.01308 4 GLY A O 1
ATOM 1313 N N . PRO C 2 6 ? 1.67899 0.20105 -0.76073 1.000 8.68903 5 PRO A N 1
ATOM 1314 C CA . PRO C 2 6 ? 2.78520 0.37937 -1.69407 1.000 8.90315 5 PRO A CA 1
ATOM 1315 C C . PRO C 2 6 ? 2.32934 0.75339 -3.07385 1.000 8.52203 5 PRO A C 1
ATOM 1316 O O . PRO C 2 6 ? 1.18971 0.47543 -3.46320 1.000 8.57199 5 PRO A O 1
ATOM 1327 N N . PRO C 2 7 ? 3.19352 1.40348 -3.83466 1.000 8.95272 6 PRO A N 1
ATOM 1328 C CA . PRO C 2 7 ? 2.81544 1.86189 -5.15988 1.000 9.23619 6 PRO A CA 1
ATOM 1329 C C . PRO C 2 7 ? 2.61859 0.69539 -6.12486 1.000 8.87484 6 PRO A C 1
ATOM 1330 O O . PRO C 2 7 ? 3.25390 -0.34990 -6.04490 1.000 9.90620 6 PRO A O 1
ATOM 1341 N N . GLY C 2 8 ? 1.71820 0.92413 -7.08422 1.000 9.67841 7 GLY A N 1
ATOM 1342 C CA . GLY C 2 8 ? 1.40278 -0.08886 -8.05754 1.000 9.49611 7 GLY A CA 1
ATOM 1343 C C . GLY C 2 8 ? 2.55575 -0.34907 -9.03184 1.000 9.57841 7 GLY A C 1
ATOM 1344 O O . GLY C 2 8 ? 3.47675 0.41990 -9.18284 1.000 9.66666 7 GLY A O 1
ATOM 1348 N N . ASP C 2 9 ? 2.45112 -1.47794 -9.71865 1.000 9.05288 8 ASP A N 1
ATOM 1349 C CA . ASP C 2 9 ? 3.47260 -1.89129 -10.69240 1.000 9.67133 8 ASP A CA 1
ATOM 1350 C C . ASP C 2 9 ? 3.55235 -0.91625 -11.86944 1.000 9.82146 8 ASP A C 1
ATOM 1351 O O . ASP C 2 9 ? 2.55233 -0.34572 -12.29529 1.000 9.98775 8 ASP A O 1
ATOM 1360 N N . LYS C 2 10 ? 4.74620 -0.76395 -12.42853 1.000 9.49795 9 LYS A N 1
ATOM 1361 C CA . LYS C 2 10 ? 4.86602 -0.11171 -13.73579 1.000 9.86756 9 LYS A CA 1
ATOM 1362 C C . LYS C 2 10 ? 3.97048 -0.83977 -14.73711 1.000 9.44536 9 LYS A C 1
ATOM 1363 O O . LYS C 2 10 ? 3.82208 -2.05741 -14.69708 1.000 11.20942 9 LYS A O 1
ATOM 1382 N N . GLY C 2 11 ? 3.35617 -0.06012 -15.61964 1.000 9.34464 10 GLY A N 1
ATOM 1383 C CA . GLY C 2 11 ? 2.40410 -0.58128 -16.57491 1.000 10.36100 10 GLY A CA 1
ATOM 1384 C C . GLY C 2 11 ? 3.04574 -1.49351 -17.59823 1.000 10.80861 10 GLY A C 1
ATOM 1385 O O . GLY C 2 11 ? 4.28078 -1.57593 -17.70409 1.000 11.45939 10 GLY A O 1
ATOM 1389 N N . PRO C 2 12 ? 2.21358 -2.19762 -18.36113 1.000 12.17148 11 PRO A N 1
ATOM 1390 C CA . PRO C 2 12 ? 2.70197 -3.10173 -19.38970 1.000 13.66116 11 PRO A CA 1
ATOM 1391 C C . PRO C 2 12 ? 3.29574 -2.31154 -20.53964 1.000 13.87896 11 PRO A C 1
ATOM 1392 O O . PRO C 2 12 ? 2.96731 -1.14436 -20.76702 1.000 13.34761 11 PRO A O 1
ATOM 1403 N N . PRO C 2 13 ? 4.12406 -2.95356 -21.34578 1.000 14.69018 12 PRO A N 1
ATOM 1404 C CA . PRO C 2 13 ? 4.76731 -2.21921 -22.42507 1.000 15.14594 12 PRO A CA 1
ATOM 1405 C C . PRO C 2 13 ? 3.81583 -1.92193 -23.56952 1.000 13.87456 12 PRO A C 1
ATOM 1406 O O . PRO C 2 13 ? 2.79922 -2.57192 -23.78819 1.000 13.96155 12 PRO A O 1
ATOM 1417 N N . GLY C 2 14 ? 4.13074 -0.85140 -24.27434 1.000 14.94303 13 GLY A N 1
ATOM 1418 C CA . GLY C 2 14 ? 3.33082 -0.45722 -25.42123 1.000 13.85760 13 GLY A CA 1
ATOM 1419 C C . GLY C 2 14 ? 3.41676 -1.41256 -26.59447 1.000 15.69720 13 GLY A C 1
ATOM 1420 O O . GLY C 2 14 ? 4.32897 -2.21738 -26.71516 1.000 16.93928 13 GLY A O 1
ATOM 1424 N N . ASP C 2 15 ? 2.45472 -1.25622 -27.51179 1.000 15.43085 14 ASP A N 1
ATOM 1425 C CA . ASP C 2 15 ? 2.39443 -2.10532 -28.70033 1.000 17.88765 14 ASP A CA 1
ATOM 1426 C C . ASP C 2 15 ? 3.56509 -1.80187 -29.63068 1.000 17.42872 14 ASP A C 1
ATOM 1427 O O . ASP C 2 15 ? 3.97235 -0.65739 -29.81082 1.000 16.01578 14 ASP A O 1
ATOM 1436 N N . PRO C 2 16 ? 4.11133 -2.82520 -30.27385 1.000 20.57302 15 PRO A N 1
ATOM 1437 C CA . PRO C 2 16 ? 5.16049 -2.58581 -31.26259 1.000 20.80951 15 PRO A CA 1
ATOM 1438 C C . PRO C 2 16 ? 4.55339 -1.86903 -32.45371 1.000 19.65392 15 PRO A C 1
ATOM 1439 O O . PRO C 2 16 ? 3.39620 -2.09680 -32.80928 1.000 20.98185 15 PRO A O 1
ATOM 1450 N N . GLY C 2 17 ? 5.34939 -1.00419 -33.07012 1.000 19.36421 16 GLY A N 1
ATOM 1451 C CA . GLY C 2 17 ? 4.96690 -0.36767 -34.31081 1.000 20.93633 16 GLY A CA 1
ATOM 1452 C C . GLY C 2 17 ? 4.92617 -1.36918 -35.43917 1.000 22.86621 16 GLY A C 1
ATOM 1453 O O . GLY C 2 17 ? 5.63701 -2.37276 -35.43073 1.000 23.33555 16 GLY A O 1
ATOM 1457 N N . PRO C 2 18 ? 4.12422 -1.07805 -36.45682 1.000 24.90072 17 PRO A N 1
ATOM 1458 C CA . PRO C 2 18 ? 4.03723 -1.96356 -37.61215 1.000 25.56832 17 PRO A CA 1
ATOM 1459 C C . PRO C 2 18 ? 5.18698 -1.71722 -38.57270 1.000 24.28065 17 PRO A C 1
ATOM 1460 O O . PRO C 2 18 ? 5.81791 -0.66462 -38.53598 1.000 25.06419 17 PRO A O 1
ATOM 1471 N N . PRO C 2 19 ? 5.46900 -2.67453 -39.47929 1.000 24.12028 18 PRO A N 1
ATOM 1472 C CA . PRO C 2 19 ? 6.44081 -2.43170 -40.55785 1.000 23.56428 18 PRO A CA 1
ATOM 1473 C C . PRO C 2 19 ? 6.04934 -1.21842 -41.37565 1.000 22.75261 18 PRO A C 1
ATOM 1474 O O . PRO C 2 19 ? 4.86886 -0.91786 -41.55353 1.000 23.30717 18 PRO A O 1
ATOM 1485 N N . GLY C 2 20 ? 7.06667 -0.52628 -41.88306 1.000 22.23427 19 GLY A N 1
ATOM 1486 C CA . GLY C 2 20 ? 6.83045 0.50684 -42.86424 1.000 21.51007 19 GLY A CA 1
ATOM 1487 C C . GLY C 2 20 ? 6.17445 -0.04677 -44.11173 1.000 20.15789 19 GLY A C 1
ATOM 1488 O O . GLY C 2 20 ? 6.15772 -1.25288 -44.39272 1.000 20.68489 19 GLY A O 1
ATOM 1492 N N . ALA C 2 21 ? 5.62591 0.86666 -44.89973 1.000 20.14706 20 ALA A N 1
ATOM 1493 C CA . ALA C 2 21 ? 5.05800 0.51639 -46.18421 1.000 19.89358 20 ALA A CA 1
ATOM 1494 C C . ALA C 2 21 ? 6.13898 0.01223 -47.12761 1.000 18.01649 20 ALA A C 1
ATOM 1495 O O . ALA C 2 21 ? 7.28121 0.45585 -47.08672 1.000 19.35076 20 ALA A O 1
ATOM 1502 N N . ARG C 2 22 ? 5.75720 -0.88945 -48.01403 1.000 17.65337 21 ARG A N 1
ATOM 1503 C CA . ARG C 2 22 ? 6.66345 -1.29138 -49.08940 1.000 17.09231 21 ARG A CA 1
ATOM 1504 C C . ARG C 2 22 ? 6.97032 -0.12104 -50.01395 1.000 17.10267 21 ARG A C 1
ATOM 1505 O O . ARG C 2 22 ? 6.13790 0.75503 -50.22365 1.000 18.43874 21 ARG A O 1
ATOM 1526 N N . GLY C 2 23 ? 8.21306 -0.03707 -50.43621 1.000 16.63061 22 GLY A 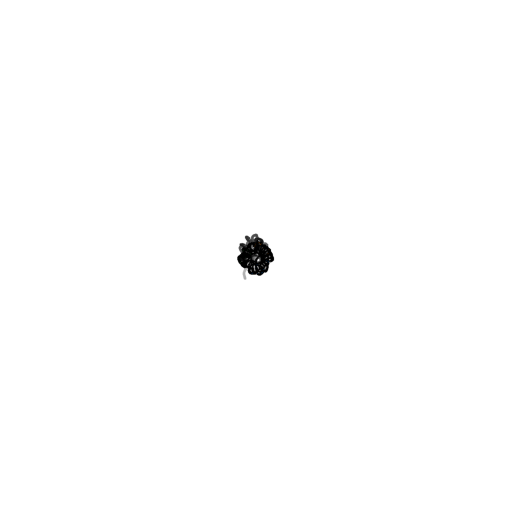N 1
ATOM 1527 C CA . GLY C 2 23 ? 8.55823 0.97274 -51.41095 1.000 16.64847 22 GLY A CA 1
ATOM 1528 C C . GLY C 2 23 ? 7.75150 0.85129 -52.695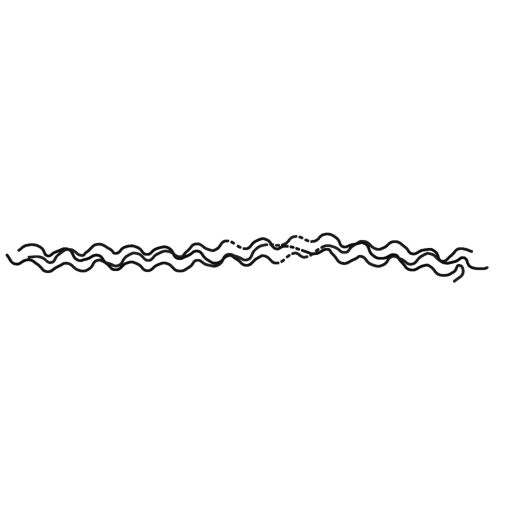72 1.000 18.26810 22 GLY A C 1
ATOM 1529 O O . GLY C 2 23 ? 7.20602 -0.20081 -53.04220 1.000 19.26768 22 GLY A O 1
ATOM 1533 N N . GLU C 2 24 ? 7.72120 1.93965 -53.45524 1.000 19.22304 23 GLU A N 1
ATOM 1534 C CA . GLU C 2 24 ? 7.03696 1.91760 -54.73272 1.000 19.50158 23 GLU A CA 1
ATOM 1535 C C . GLU C 2 24 ? 7.88045 1.10810 -55.70486 1.000 18.11001 23 GLU A C 1
ATOM 1536 O O . GLU C 2 24 ? 9.11520 1.24097 -55.71645 1.000 18.25603 23 GLU A O 1
ATOM 1563 N N . GLY C 2 26 ? 9.71228 -0.01679 -59.11360 1.000 17.11431 25 GLY A N 1
ATOM 1564 C CA . GLY C 2 26 ? 10.52664 0.81072 -59.97531 1.000 16.72084 25 GLY A CA 1
ATOM 1565 C C . GLY C 2 26 ? 9.84292 1.32220 -61.23522 1.000 17.21473 25 GLY A C 1
ATOM 1566 O O . GLY C 2 26 ? 8.80934 0.80632 -61.63553 1.000 17.32453 25 GLY A O 1
ATOM 1570 N N . ASN C 2 27 ? 10.41601 2.36323 -61.82782 1.000 15.41952 26 ASN A N 1
ATOM 1571 C CA . ASN C 2 27 ? 9.88980 2.87761 -63.08614 1.000 16.67172 26 ASN A CA 1
ATOM 1572 C C . ASN C 2 27 ? 9.98234 1.83221 -64.21468 1.000 15.58538 26 ASN A C 1
ATOM 1573 O O . ASN C 2 27 ? 10.83287 0.94873 -64.20717 1.000 15.39739 26 ASN A O 1
ATOM 1584 N N . ILE C 2 28 ? 9.12116 1.98648 -65.22788 1.000 15.78243 27 ILE A N 1
ATOM 1585 C CA . ILE C 2 28 ? 9.29490 1.23282 -66.46062 1.000 15.45334 27 ILE A CA 1
ATOM 1586 C C . ILE C 2 28 ? 10.64741 1.57389 -67.07516 1.000 14.59093 27 ILE A C 1
ATOM 1587 O O . ILE C 2 28 ? 11.10329 2.71417 -67.00392 1.000 15.81823 27 ILE A O 1
ATOM 1603 N N . GLY C 2 29 ? 11.30453 0.56154 -67.66354 1.000 14.96987 28 GLY A N 1
ATOM 1604 C CA . GLY C 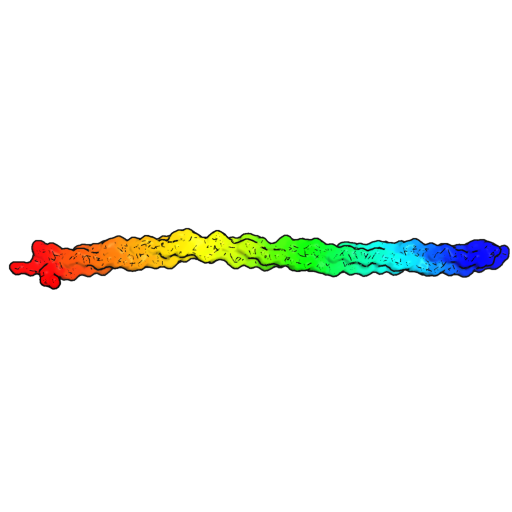2 29 ? 12.59145 0.78475 -68.27454 1.000 13.91802 28 GLY A CA 1
ATOM 1605 C C . GLY C 2 29 ? 12.51359 1.68782 -69.49720 1.000 13.67990 28 GLY A C 1
ATOM 1606 O O . GLY C 2 29 ? 11.46506 1.92084 -70.06290 1.000 14.14244 28 GLY A O 1
ATOM 1610 N N . PHE C 2 30 ? 13.65867 2.22912 -69.85553 1.000 13.24545 29 PHE A N 1
ATOM 1611 C CA . PHE C 2 30 ? 13.76714 3.01639 -71.08845 1.000 13.30212 29 PHE A CA 1
ATOM 1612 C C . PHE C 2 30 ? 13.36189 2.11761 -72.26520 1.000 14.58430 29 PHE A C 1
ATOM 1613 O O . PHE C 2 30 ? 13.63913 0.92580 -72.31921 1.000 14.04736 29 PHE A O 1
ATOM 1645 N N . GLY C 2 32 ? 13.95219 0.50131 -75.84685 1.000 13.12416 31 GLY A N 1
ATOM 1646 C CA . GLY C 2 32 ? 15.19057 0.00054 -76.40482 1.000 12.44261 31 GLY A CA 1
ATOM 1647 C C . GLY C 2 32 ? 15.71652 0.90072 -77.55444 1.000 13.12502 31 GLY A C 1
ATOM 1648 O O . GLY C 2 32 ? 15.01380 1.79870 -78.03283 1.000 12.83427 31 GLY A O 1
ATOM 1652 N N . PRO C 2 33 ? 16.96830 0.68916 -77.94377 1.000 14.15206 32 PRO A N 1
ATOM 1653 C CA . PRO C 2 33 ? 17.54681 1.42347 -79.05566 1.000 13.46939 32 PRO A CA 1
ATOM 1654 C C . PRO C 2 33 ? 16.96751 0.92630 -80.36917 1.000 11.95301 32 PRO A C 1
ATOM 1655 O O . PRO C 2 33 ? 16.23482 -0.07326 -80.42732 1.000 12.90884 32 PRO A O 1
ATOM 1666 N N . PRO C 2 34 ? 17.23829 1.62024 -81.45202 1.000 11.75060 33 PRO A N 1
ATOM 1667 C CA . PRO C 2 34 ? 16.83015 1.11618 -82.75542 1.000 11.28842 33 PRO A CA 1
ATOM 1668 C C . PRO C 2 34 ? 17.43146 -0.23518 -83.04522 1.000 12.73152 33 PRO A C 1
ATOM 1669 O O . PRO C 2 34 ? 18.48783 -0.59180 -82.55521 1.000 13.59955 33 PRO A O 1
ATOM 1680 N N . GLY C 2 35 ? 16.75682 -0.94267 -83.93414 1.000 12.23012 34 GLY A N 1
ATOM 1681 C CA . GLY C 2 35 ? 17.27545 -2.16439 -84.49425 1.000 13.45486 34 GLY A CA 1
ATOM 1682 C C . GLY C 2 35 ? 18.55950 -1.90904 -85.25429 1.000 13.44274 34 GLY A C 1
ATOM 1683 O O . GLY C 2 35 ? 18.91288 -0.74725 -85.56365 1.000 13.03512 34 GLY A O 1
ATOM 1687 N N . PRO C 2 36 ? 19.25524 -2.98276 -85.65756 1.000 13.96646 35 PRO A N 1
ATOM 1688 C CA . PRO C 2 36 ? 20.46686 -2.79252 -86.45614 1.000 15.76484 35 PRO A CA 1
ATOM 1689 C C . PRO C 2 36 ? 20.16276 -2.17241 -87.80254 1.000 14.60145 35 PRO A C 1
ATOM 1690 O O . PRO C 2 36 ? 19.07704 -2.31542 -88.34923 1.000 15.02135 35 PRO A O 1
ATOM 1701 N N . LYS C 2 37 ? 21.16651 -1.48721 -88.33773 1.000 15.69028 36 LYS A N 1
ATOM 1702 C CA . LYS C 2 37 ? 21.09768 -0.98328 -89.69484 1.000 15.63795 36 LYS A CA 1
ATOM 1703 C C . LYS C 2 37 ? 20.85310 -2.15004 -90.63548 1.000 16.25861 36 LYS A C 1
ATOM 1704 O O . LYS C 2 37 ? 21.40081 -3.24987 -90.48495 1.000 17.32073 36 LYS A O 1
ATOM 1723 N N . GLY C 2 38 ? 20.08149 -1.87466 -91.68306 1.000 15.31556 37 GLY A N 1
ATOM 1724 C CA . GLY C 2 38 ? 19.74262 -2.90581 -92.62865 1.000 16.99328 37 GLY A CA 1
ATOM 1725 C C . GLY C 2 38 ? 20.94898 -3.34556 -93.45141 1.000 16.21322 37 GLY A C 1
ATOM 1726 O O . GLY C 2 38 ? 22.02037 -2.72817 -93.46312 1.000 15.78079 37 GLY A O 1
ATOM 1730 N N . PRO C 2 39 ? 20.79044 -4.46698 -94.12821 1.000 17.59909 38 PRO A N 1
ATOM 1731 C CA . PRO C 2 39 ? 21.88594 -5.00262 -94.93768 1.000 17.77784 38 PRO A CA 1
ATOM 1732 C C . PRO C 2 39 ? 22.12261 -4.14729 -96.17101 1.000 17.29036 38 PRO A C 1
ATOM 1733 O O . PRO C 2 39 ? 21.26122 -3.40715 -96.62868 1.000 17.79768 38 PRO A O 1
ATOM 1744 N N . LYS C 2 40 ? 23.31932 -4.29825 -96.70643 1.000 16.68307 39 LYS A N 1
ATOM 1745 C CA . LYS C 2 40 ? 23.70426 -3.60821 -97.92717 1.000 16.47437 39 LYS A CA 1
ATOM 1746 C C . LYS C 2 40 ? 22.82177 -4.01932 -99.11085 1.000 14.23245 39 LYS A C 1
ATOM 1747 O O . LYS C 2 40 ? 22.34435 -5.16135 -99.19177 1.000 15.67491 39 LYS A O 1
ATOM 1766 N N . GLY C 2 41 ? 22.59166 -3.07872 -100.01351 1.000 13.09636 40 GLY A N 1
ATOM 1767 C CA . GLY C 2 41 ? 21.79544 -3.39483 -101.17796 1.000 13.64934 40 GLY A CA 1
ATOM 1768 C C . GLY C 2 41 ? 22.38737 -4.47356 -102.07579 1.000 13.49904 40 GLY A C 1
ATOM 1769 O O . GLY C 2 41 ? 23.56978 -4.82135 -102.03175 1.000 14.41315 40 GLY A O 1
ATOM 1773 N N . ASP C 2 42 ? 21.52374 -4.96160 -102.97384 1.000 13.24430 41 ASP A N 1
ATOM 1774 C CA . ASP C 2 42 ? 21.96346 -5.89484 -104.00328 1.000 14.79161 41 ASP A CA 1
ATOM 1775 C C . ASP C 2 42 ? 22.94700 -5.19571 -104.94261 1.000 12.83158 41 ASP A C 1
ATOM 1776 O O . ASP C 2 42 ? 22.88467 -3.98674 -105.12064 1.000 11.98553 41 ASP A O 1
ATOM 1785 N N . PRO C 2 43 ? 23.85846 -5.95087 -105.58026 1.000 13.06457 42 PRO A N 1
ATOM 1786 C CA . PRO C 2 43 ? 24.73122 -5.33138 -106.58095 1.000 13.52532 42 PRO A CA 1
ATOM 1787 C C . PRO C 2 43 ? 23.92360 -4.87269 -107.77459 1.000 11.39876 42 PRO A C 1
ATOM 1788 O O . PRO C 2 43 ? 22.84494 -5.38929 -108.07088 1.000 12.02252 42 PRO A O 1
ATOM 1799 N N . GLY C 2 44 ? 24.44821 -3.87832 -108.45188 1.000 11.07453 43 GLY A N 1
ATOM 1800 C CA . GLY C 2 44 ? 23.84517 -3.44827 -109.67124 1.000 10.74654 43 GLY A CA 1
ATOM 1801 C C . GLY C 2 44 ? 23.85744 -4.51796 -110.75116 1.000 10.79907 43 GLY A C 1
ATOM 1802 O O . GLY C 2 44 ? 24.59887 -5.48712 -110.74090 1.000 11.28534 43 GLY A O 1
ATOM 1806 N N . ASP C 2 45 ? 23.04670 -4.24357 -111.78800 1.000 11.24353 44 ASP A N 1
ATOM 1807 C CA . ASP C 2 45 ? 23.07624 -5.04662 -112.99420 1.000 11.78186 44 ASP A CA 1
ATOM 1808 C C . ASP C 2 45 ? 24.41023 -4.85294 -113.73117 1.000 10.94007 44 ASP A C 1
ATOM 1809 O O . ASP C 2 45 ? 25.05473 -3.81512 -113.62514 1.000 10.58867 44 ASP A O 1
ATOM 1818 N N . PRO C 2 46 ? 24.82802 -5.84217 -114.53158 1.000 11.88683 45 PRO A N 1
ATOM 1819 C CA . PRO C 2 46 ? 25.90724 -5.55763 -115.49392 1.000 11.34415 45 PRO A CA 1
ATOM 1820 C C . PRO C 2 46 ? 25.51875 -4.39316 -116.38036 1.000 10.39510 45 PRO A C 1
ATOM 1821 O O . PRO C 2 46 ? 24.33743 -4.08290 -116.58245 1.000 10.97899 45 PRO A O 1
ATOM 1832 N N A GLY C 2 47 ? 26.53780 -3.68655 -116.83798 0.517 11.41582 46 GLY A N 1
ATOM 1833 N N B GLY C 2 47 ? 26.51126 -3.86051 -117.05302 0.483 9.61035 46 GLY A N 1
ATOM 1834 C CA A GLY C 2 47 ? 26.31108 -2.66165 -117.81901 0.517 12.35424 46 GLY A CA 1
ATOM 1835 C CA B GLY C 2 47 ? 26.29422 -2.61903 -117.73926 0.483 8.85605 46 GLY A CA 1
ATOM 1836 C C A 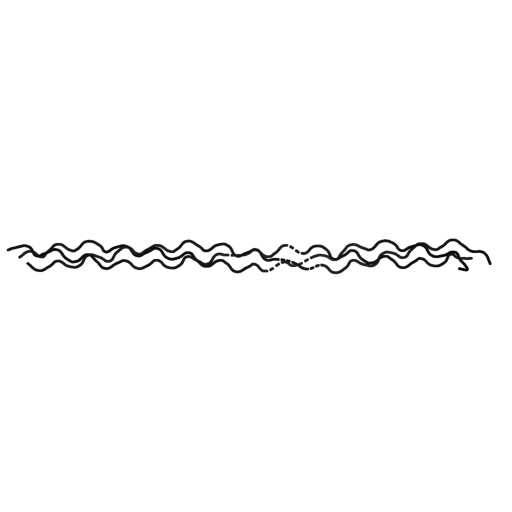GLY C 2 47 ? 25.67143 -3.22620 -119.06982 0.517 12.41645 46 GLY A C 1
ATOM 1837 C C B GLY C 2 47 ? 25.71927 -2.68609 -119.13880 0.483 8.47541 46 GLY A C 1
ATOM 1838 O O A GLY C 2 47 ? 25.64358 -4.43665 -119.31823 0.517 13.18790 46 GLY A O 1
ATOM 1839 O O B GLY C 2 47 ? 25.60073 -1.63441 -119.75937 0.483 9.80994 46 GLY A O 1
ATOM 1846 N N A GLY C 2 48 ? 25.10994 -2.32820 -119.86199 0.517 12.96525 47 GLY A N 1
ATOM 1847 N N B GLY C 2 48 ? 25.34612 -3.85739 -119.65533 0.483 8.55811 47 GLY A N 1
ATOM 1848 C CA A GLY C 2 48 ? 24.58415 -2.74929 -121.13722 0.517 14.26298 47 GLY A CA 1
ATOM 1849 C CA B GLY C 2 48 ? 24.84383 -3.92859 -121.02691 0.483 9.13618 47 GLY A CA 1
ATOM 1850 C C A GLY C 2 48 ? 25.67230 -3.00648 -122.14656 0.517 11.70861 47 GLY A C 1
ATOM 1851 C C B GLY C 2 48 ? 25.98057 -3.61647 -122.03126 0.483 8.92309 47 GLY A C 1
ATOM 1852 O O A GLY C 2 48 ? 26.86417 -2.90086 -121.86788 0.517 11.70404 47 GLY A O 1
ATOM 1853 O O B GLY C 2 48 ? 27.18832 -3.63025 -121.74428 0.483 9.66280 47 GLY A O 1
ATOM 1860 N N A TYR C 2 49 ? 25.24079 -3.35108 -123.35943 0.517 11.66193 48 TYR A N 1
ATOM 1861 N N B TYR C 2 49 ? 25.56083 -3.34461 -123.25781 0.483 9.97151 48 TYR A N 1
ATOM 1862 C CA A TYR C 2 49 ? 26.16304 -3.38682 -124.49617 0.517 12.18497 48 TYR A CA 1
ATOM 1863 C CA B TYR C 2 49 ? 26.44316 -3.26180 -124.41574 0.483 11.71484 48 TYR A CA 1
ATOM 1864 C C A TYR C 2 49 ? 26.04473 -2.03183 -125.20724 0.517 13.09030 48 TYR A C 1
ATOM 1865 C C B TYR C 2 49 ? 26.46607 -1.90670 -125.08240 0.483 14.69694 48 TYR A C 1
ATOM 1866 O O A TYR C 2 49 ? 25.48321 -1.06242 -124.65536 0.517 14.12390 48 TYR A O 1
ATOM 1867 O O B TYR C 2 49 ? 25.43039 -1.34337 -125.43738 0.483 16.18330 48 TYR A O 1
#

Secondary structure (DSSP, 8-state):
-PPPPPPPPPPPPPPPPPPPPP--PPP--PPPPPPPPPPPPPPP--/-PPPPPPPPPPPPPPPPPPPPPPPP----PPPPPPPPPPPPPPTT-/-PPPPPPPPPPPPPPPPPPPPPPPP----PPPPPPPPPPP------

Foldseek 3Di:
DDDDDDDDDDDDDDDDDDDDDDDDDDDDDDDDDDDDDDDDDDDPPD/DDDDDDDDDDDDDDDDDDDDDDDDDDDDDDDDDDDDDDDDDDDDDD/DDDDDDDDDDDDDDDDDDDDDDDDDDDDDDDDDDDDDDDDDDPDDD

Sequence (138 aa):
GPKGDPGPKGDPGPPGPPGARGQAGVGFGPPGPKGDKKGDPGPPGGYGPKGDPGPKGDPGPPGPPGARGQAGVGFGPPGPKGDDKGDPGPPGGYGPKGPPGDKGPPGDPGPPGARGEGNIGFGPPGPKGPKGDPGDPGGGGYY